Protein AF-A0A955BQY4-F1 (afdb_monomer)

pLDDT: mean 81.18, std 17.74, range [41.91, 97.94]

Structure (mmCIF, N/CA/C/O backbone):
data_AF-A0A955BQY4-F1
#
_entry.id   AF-A0A955BQY4-F1
#
loop_
_atom_site.group_PDB
_atom_site.id
_atom_site.type_symbol
_atom_site.label_atom_id
_atom_site.label_alt_id
_atom_site.label_comp_id
_atom_site.label_asym_id
_atom_site.label_entity_id
_atom_site.label_seq_id
_atom_site.pdbx_PDB_ins_code
_atom_site.Cartn_x
_atom_site.Cartn_y
_atom_site.Cartn_z
_atom_site.occupancy
_atom_site.B_iso_or_equiv
_atom_site.auth_seq_id
_atom_site.auth_comp_id
_atom_site.auth_asym_id
_atom_site.auth_atom_id
_atom_site.pdbx_PDB_model_num
ATOM 1 N N . MET A 1 1 ? 22.988 76.408 -26.290 1.00 41.91 1 MET A N 1
ATOM 2 C CA . MET A 1 1 ? 21.843 75.694 -26.905 1.00 41.91 1 MET A CA 1
ATOM 3 C C . MET A 1 1 ? 22.416 74.445 -27.553 1.00 41.91 1 MET A C 1
ATOM 5 O O . MET A 1 1 ? 23.375 74.587 -28.284 1.00 41.91 1 MET A O 1
ATOM 9 N N . ALA A 1 2 ? 21.993 73.220 -27.299 1.00 52.94 2 ALA A N 1
ATOM 10 C CA . ALA A 1 2 ? 20.964 72.707 -26.421 1.00 52.94 2 ALA A CA 1
ATOM 11 C C . ALA A 1 2 ? 21.427 71.316 -25.956 1.00 52.94 2 ALA A C 1
ATOM 13 O O . ALA A 1 2 ? 21.995 70.542 -26.720 1.00 52.94 2 ALA A O 1
ATOM 14 N N . ASN A 1 3 ? 21.209 71.066 -24.673 1.00 47.75 3 ASN A N 1
ATOM 15 C CA . ASN A 1 3 ? 21.192 69.761 -24.041 1.00 47.75 3 ASN A CA 1
ATOM 16 C C . ASN A 1 3 ? 20.027 68.962 -24.641 1.00 47.75 3 ASN A C 1
ATOM 18 O O . ASN A 1 3 ? 18.906 69.458 -24.582 1.00 47.75 3 ASN A O 1
ATOM 22 N N . ASP A 1 4 ? 20.254 67.758 -25.167 1.00 52.81 4 ASP A N 1
ATOM 23 C CA . ASP A 1 4 ? 19.172 66.775 -25.244 1.00 52.81 4 ASP A CA 1
ATOM 24 C C . ASP A 1 4 ? 19.704 65.339 -25.131 1.00 52.81 4 ASP A C 1
ATOM 26 O O . ASP A 1 4 ? 20.308 64.766 -26.031 1.00 52.81 4 ASP A O 1
ATOM 30 N N . LYS A 1 5 ? 19.462 64.809 -23.931 1.00 58.53 5 LYS A N 1
ATOM 31 C CA . LYS A 1 5 ? 19.049 63.438 -23.624 1.00 58.53 5 LYS A CA 1
ATOM 32 C C . LYS A 1 5 ? 19.952 62.289 -24.068 1.00 58.53 5 LYS A C 1
ATOM 34 O O . LYS A 1 5 ? 19.825 61.698 -25.134 1.00 58.53 5 LYS A O 1
ATOM 39 N N . GLN A 1 6 ? 20.674 61.800 -23.060 1.00 60.78 6 GLN A N 1
ATOM 40 C CA . GLN A 1 6 ? 20.821 60.364 -22.824 1.00 60.78 6 GLN A CA 1
ATOM 41 C C . GLN A 1 6 ? 19.506 59.609 -23.097 1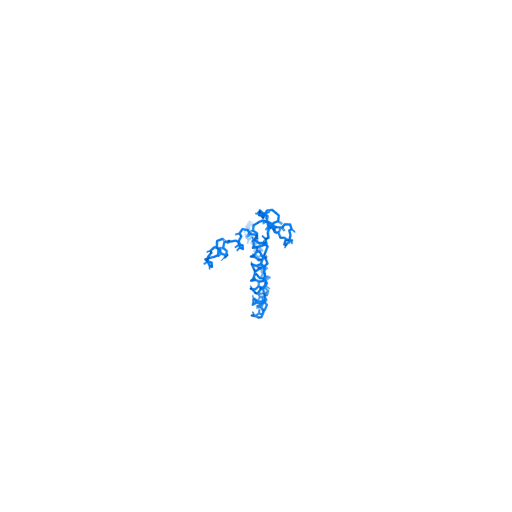.00 60.78 6 GLN A C 1
ATOM 43 O O . GLN A 1 6 ? 18.457 60.003 -22.573 1.00 60.78 6 GLN A O 1
ATOM 48 N N . PRO A 1 7 ? 19.573 58.420 -23.710 1.00 52.38 7 PRO A N 1
ATOM 49 C CA . PRO A 1 7 ? 18.616 57.375 -23.428 1.00 52.38 7 PRO A CA 1
ATOM 50 C C . PRO A 1 7 ? 19.274 56.255 -22.617 1.00 52.38 7 PRO A C 1
ATOM 52 O O . PRO A 1 7 ? 20.032 55.432 -23.109 1.00 52.38 7 PRO A O 1
ATOM 55 N N . LYS A 1 8 ? 18.900 56.263 -21.336 1.00 54.66 8 LYS A N 1
ATOM 56 C CA . LYS A 1 8 ? 18.432 55.119 -20.545 1.00 54.66 8 LYS A CA 1
ATOM 57 C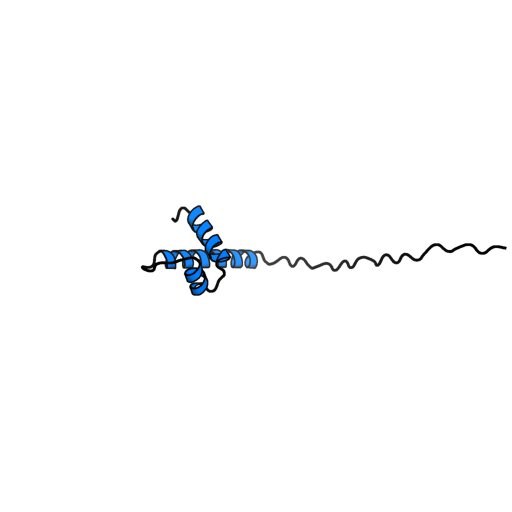 C . LYS A 1 8 ? 19.349 53.895 -20.443 1.00 54.66 8 LYS A C 1
ATOM 59 O O . LYS A 1 8 ? 19.301 52.965 -21.239 1.00 54.66 8 LYS A O 1
ATOM 64 N N . LYS A 1 9 ? 19.985 53.823 -19.266 1.00 54.00 9 LYS A N 1
ATOM 65 C CA . LYS A 1 9 ? 20.157 52.585 -18.497 1.00 54.00 9 LYS A CA 1
ATOM 66 C C . LYS A 1 9 ? 18.911 51.703 -18.637 1.00 54.00 9 LYS A C 1
ATOM 68 O O . LYS A 1 9 ? 17.861 52.017 -18.079 1.00 54.00 9 LYS A O 1
ATOM 73 N N . GLN A 1 10 ? 19.055 50.571 -19.306 1.00 55.06 10 GLN A N 1
ATOM 74 C CA . GLN A 1 10 ? 18.279 49.387 -18.979 1.00 55.06 10 GLN A CA 1
ATOM 75 C C . GLN A 1 10 ? 19.274 48.308 -18.599 1.00 55.06 10 GLN A C 1
ATOM 77 O O . GLN A 1 10 ? 19.816 47.589 -19.430 1.00 55.06 10 GLN A O 1
ATOM 82 N N . ALA A 1 11 ? 19.516 48.256 -17.292 1.00 57.00 11 ALA A N 1
ATOM 83 C CA . ALA A 1 11 ? 19.981 47.067 -16.618 1.00 57.00 11 ALA A CA 1
ATOM 84 C C . ALA A 1 11 ? 18.994 45.939 -16.941 1.00 57.00 11 ALA A C 1
ATOM 86 O O . ALA A 1 11 ? 17.969 45.779 -16.282 1.00 57.00 11 ALA A O 1
ATOM 87 N N . ARG A 1 12 ? 19.276 45.171 -17.989 1.00 44.25 12 ARG A N 1
ATOM 88 C CA . ARG A 1 12 ? 18.818 43.792 -18.029 1.00 44.25 12 ARG A CA 1
ATOM 89 C C . ARG A 1 12 ? 19.852 43.032 -17.235 1.00 44.25 12 ARG A C 1
ATOM 91 O O . ARG A 1 12 ? 20.929 42.751 -17.744 1.00 44.25 12 ARG A O 1
ATOM 98 N N . GLY A 1 13 ? 19.530 42.820 -15.959 1.00 47.16 13 GLY A N 1
ATOM 99 C CA . GLY A 1 13 ? 20.237 41.858 -15.136 1.00 47.16 13 GLY A CA 1
ATOM 100 C C . GLY A 1 13 ? 20.417 40.605 -15.972 1.00 47.16 13 GLY A C 1
ATOM 101 O O . GLY A 1 13 ? 19.438 40.057 -16.488 1.00 47.16 13 GLY A O 1
ATOM 102 N N . GLU A 1 14 ? 21.675 40.240 -16.190 1.00 49.28 14 GLU A N 1
ATOM 103 C CA . GLU A 1 14 ? 22.008 38.942 -16.734 1.00 49.28 14 GLU A CA 1
ATOM 104 C C . GLU A 1 14 ? 21.256 37.935 -15.885 1.00 49.28 14 GLU A C 1
ATOM 106 O O . GLU A 1 14 ? 21.334 37.937 -14.652 1.00 49.28 14 GLU A O 1
ATOM 111 N N . ALA A 1 15 ? 20.396 37.197 -16.580 1.00 55.00 15 ALA A N 1
ATOM 112 C CA . ALA A 1 15 ? 19.526 36.203 -16.018 1.00 55.00 15 ALA A CA 1
ATOM 113 C C . ALA A 1 15 ? 20.310 35.403 -14.984 1.00 55.00 15 ALA A C 1
ATOM 115 O O . ALA A 1 15 ? 21.403 34.908 -15.267 1.00 55.00 15 ALA A O 1
ATOM 116 N N . SER A 1 16 ? 19.733 35.268 -13.796 1.00 55.28 16 SER A N 1
ATOM 117 C CA . SER A 1 16 ? 20.090 34.224 -12.858 1.00 55.28 16 SER A CA 1
ATOM 118 C C . SER A 1 16 ? 19.870 32.877 -13.549 1.00 55.28 16 SER A C 1
ATOM 120 O O . SER A 1 16 ? 18.880 32.182 -13.336 1.00 55.28 16 SER A O 1
ATOM 122 N N . ALA A 1 17 ? 20.835 32.475 -14.373 1.00 57.22 17 ALA A N 1
ATOM 123 C CA . ALA A 1 17 ? 21.078 31.104 -14.762 1.00 57.22 17 ALA A CA 1
ATOM 124 C C . ALA A 1 17 ? 21.641 30.395 -13.526 1.00 57.22 17 ALA A C 1
ATOM 126 O O . ALA A 1 17 ? 22.773 29.913 -13.500 1.00 57.22 17 ALA A O 1
ATOM 127 N N . GLY A 1 18 ? 20.824 30.346 -12.471 1.00 50.66 18 GLY A N 1
ATOM 128 C CA . GLY A 1 18 ? 20.905 29.314 -11.464 1.00 50.66 18 GLY A CA 1
ATOM 129 C C . GLY A 1 18 ? 20.629 28.019 -12.201 1.00 50.66 18 GLY A C 1
ATOM 130 O O . GLY A 1 18 ? 19.491 27.577 -12.316 1.00 50.66 18 GLY A O 1
ATOM 131 N N . LYS A 1 19 ? 21.686 27.465 -12.791 1.00 59.88 19 LYS A N 1
ATOM 132 C CA . LYS A 1 19 ? 21.742 26.113 -13.307 1.00 59.88 19 LYS A CA 1
ATOM 133 C C . LYS A 1 19 ? 21.385 25.237 -12.122 1.00 59.88 19 LYS A C 1
ATOM 135 O O . LYS A 1 19 ? 22.258 24.911 -11.329 1.00 59.88 19 LYS A O 1
ATOM 140 N N . HIS A 1 20 ? 20.101 24.920 -11.949 1.00 59.59 20 HIS A N 1
ATOM 141 C CA . HIS A 1 20 ? 19.722 23.823 -11.082 1.00 59.59 20 HIS A CA 1
ATOM 142 C C . HIS A 1 20 ? 20.492 22.639 -11.650 1.00 59.59 20 HIS A C 1
ATOM 144 O O . HIS A 1 20 ? 20.243 22.278 -12.806 1.00 59.59 20 HIS A O 1
ATOM 150 N N . PRO A 1 21 ? 21.482 22.080 -10.933 1.00 60.03 21 PRO A N 1
ATOM 151 C CA . PRO A 1 21 ? 22.042 20.829 -11.376 1.00 60.03 21 PRO A CA 1
ATOM 152 C C . PRO A 1 21 ? 20.844 19.889 -11.370 1.00 60.03 21 PRO A C 1
ATOM 154 O O . PRO A 1 21 ? 20.277 19.601 -10.315 1.00 60.03 21 PRO A O 1
ATOM 157 N N . THR A 1 22 ? 20.384 19.487 -12.556 1.00 62.16 22 THR A N 1
ATOM 158 C CA . THR A 1 22 ? 19.454 18.378 -12.708 1.00 62.16 22 THR A CA 1
ATOM 159 C C . THR A 1 22 ? 20.244 17.171 -12.248 1.00 62.16 22 THR A C 1
ATOM 161 O O . THR A 1 22 ? 20.882 16.488 -13.051 1.00 62.16 22 THR A O 1
ATOM 164 N N . ALA A 1 23 ? 20.318 17.007 -10.925 1.00 63.44 23 ALA A N 1
ATOM 165 C CA . ALA A 1 23 ? 20.980 15.910 -10.269 1.00 63.44 23 ALA A CA 1
ATOM 166 C C . ALA A 1 23 ? 20.321 14.683 -10.868 1.00 63.44 23 ALA A C 1
ATOM 168 O O . ALA A 1 23 ? 19.139 14.410 -10.633 1.00 63.44 23 ALA A O 1
ATOM 169 N N . THR A 1 24 ? 21.056 14.033 -11.764 1.00 68.81 24 THR A N 1
ATOM 170 C CA . THR A 1 24 ? 20.610 12.826 -12.428 1.00 68.81 24 THR A CA 1
ATOM 171 C C . THR A 1 24 ? 20.564 11.801 -11.316 1.00 68.81 24 THR A C 1
ATOM 173 O O . THR A 1 24 ? 21.580 11.204 -10.976 1.00 68.81 24 THR A O 1
ATOM 176 N N . ARG A 1 25 ? 19.404 11.701 -10.652 1.00 71.50 25 ARG A N 1
ATOM 177 C CA . ARG A 1 25 ? 19.156 10.684 -9.631 1.00 71.50 25 ARG A CA 1
ATOM 178 C C . ARG A 1 25 ? 19.566 9.356 -10.244 1.00 71.50 25 ARG A C 1
ATOM 180 O O . ARG A 1 25 ? 19.200 9.086 -11.395 1.00 71.50 25 ARG A O 1
ATOM 187 N N . SER A 1 26 ? 20.351 8.589 -9.496 1.00 83.00 26 SER A N 1
ATOM 188 C CA . SER A 1 26 ? 20.894 7.327 -9.978 1.00 83.00 26 SER A CA 1
ATOM 189 C C . SER A 1 26 ? 19.745 6.448 -10.467 1.00 83.00 26 SER A C 1
ATOM 191 O O . SER A 1 26 ? 18.659 6.450 -9.881 1.00 83.00 26 SER A O 1
ATOM 193 N N . ASP A 1 27 ? 19.957 5.696 -11.548 1.00 82.06 27 ASP A N 1
ATOM 194 C CA . ASP A 1 27 ? 18.952 4.747 -12.041 1.00 82.06 27 ASP A CA 1
ATOM 195 C C . ASP A 1 27 ? 18.512 3.777 -10.934 1.00 82.06 27 ASP A C 1
ATOM 197 O O . ASP A 1 27 ? 17.338 3.423 -10.819 1.00 82.06 27 ASP A O 1
ATOM 201 N N . ARG A 1 28 ? 19.452 3.462 -10.036 1.00 84.56 28 ARG A N 1
ATOM 202 C CA . ARG A 1 28 ? 19.212 2.724 -8.801 1.00 84.56 28 ARG A CA 1
ATOM 203 C C . ARG A 1 28 ? 18.122 3.367 -7.944 1.00 84.56 28 ARG A C 1
ATOM 205 O O . ARG A 1 28 ? 17.178 2.681 -7.581 1.00 84.56 28 ARG A O 1
ATOM 212 N N . ASP A 1 29 ? 18.199 4.668 -7.674 1.00 85.38 29 ASP A N 1
ATOM 213 C CA . ASP A 1 29 ? 17.235 5.375 -6.817 1.00 85.38 29 ASP A CA 1
ATOM 214 C C . ASP A 1 29 ? 15.841 5.410 -7.448 1.00 85.38 29 ASP A C 1
ATOM 216 O O . ASP A 1 29 ? 14.828 5.301 -6.752 1.00 85.38 29 ASP A O 1
ATOM 220 N N . ARG A 1 30 ? 15.771 5.540 -8.782 1.00 82.81 30 ARG A N 1
ATOM 221 C CA . ARG A 1 30 ? 14.498 5.446 -9.513 1.00 82.81 30 ARG A CA 1
ATOM 222 C C . ARG A 1 30 ? 13.868 4.070 -9.335 1.00 82.81 30 ARG A C 1
ATOM 224 O O . ARG A 1 30 ? 12.681 3.992 -9.022 1.00 82.81 30 ARG A O 1
ATOM 231 N N . ARG A 1 31 ? 14.665 3.007 -9.473 1.00 85.94 31 ARG A N 1
ATOM 232 C CA . ARG A 1 31 ? 14.206 1.629 -9.265 1.00 85.94 31 ARG A CA 1
ATOM 233 C C . ARG A 1 31 ? 13.794 1.389 -7.823 1.00 85.94 31 ARG A C 1
ATOM 235 O O . ARG A 1 31 ? 12.734 0.819 -7.615 1.00 85.94 31 ARG A O 1
ATOM 242 N N . VAL A 1 32 ? 14.573 1.832 -6.838 1.00 87.62 32 VAL A N 1
ATOM 243 C CA . VAL A 1 32 ? 14.237 1.662 -5.413 1.00 87.62 32 VAL A CA 1
ATOM 244 C C . VAL A 1 32 ? 12.868 2.270 -5.116 1.00 87.62 32 VAL A C 1
ATOM 246 O O . VAL A 1 32 ? 11.988 1.576 -4.619 1.00 87.62 32 VAL A O 1
ATOM 249 N N . ARG A 1 33 ? 12.615 3.506 -5.562 1.00 84.38 33 ARG A N 1
ATOM 250 C CA . ARG A 1 33 ? 11.294 4.128 -5.377 1.00 84.38 33 ARG A CA 1
ATOM 251 C C . ARG A 1 33 ? 10.162 3.406 -6.106 1.00 84.38 33 ARG A C 1
ATOM 253 O O . ARG A 1 33 ? 9.023 3.437 -5.646 1.00 84.38 33 ARG A O 1
ATOM 260 N N . GLN A 1 34 ? 10.450 2.776 -7.243 1.00 84.50 34 GLN A N 1
ATOM 261 C CA . GLN A 1 34 ? 9.472 1.937 -7.930 1.00 84.50 34 GLN A CA 1
ATOM 262 C C . GLN A 1 34 ? 9.153 0.668 -7.121 1.00 84.50 34 GLN A C 1
ATOM 264 O O . GLN A 1 34 ? 7.982 0.305 -7.024 1.00 84.50 34 GLN A O 1
ATOM 269 N N . HIS A 1 35 ? 10.154 0.039 -6.494 1.00 88.56 35 HIS A N 1
ATOM 270 C CA . HIS A 1 35 ? 9.957 -1.126 -5.622 1.00 88.56 35 HIS A CA 1
ATOM 271 C C . HIS A 1 35 ? 9.165 -0.771 -4.356 1.00 88.56 35 HIS A C 1
ATOM 273 O O . HIS A 1 35 ? 8.250 -1.512 -4.001 1.00 88.56 35 HIS A O 1
ATOM 279 N N . ASP A 1 36 ? 9.415 0.3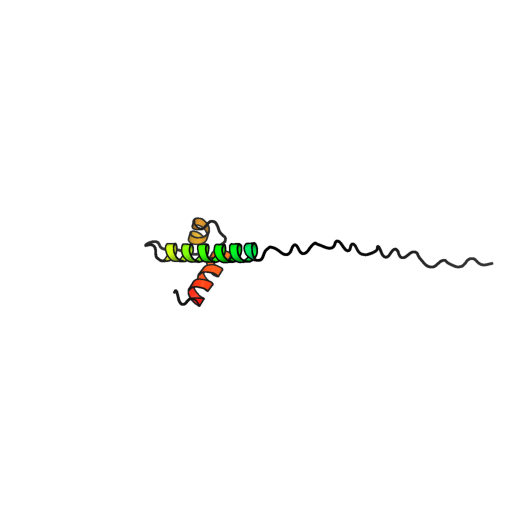91 -3.743 1.00 88.12 36 ASP A N 1
ATOM 280 C CA . ASP A 1 36 ? 8.661 0.857 -2.564 1.00 88.12 36 ASP A CA 1
ATOM 281 C C . ASP A 1 36 ? 7.155 0.976 -2.835 1.00 88.12 36 ASP A C 1
ATOM 283 O O . ASP A 1 36 ? 6.323 0.778 -1.947 1.00 88.12 36 ASP A O 1
ATOM 287 N N . ARG A 1 37 ? 6.771 1.311 -4.072 1.00 89.44 37 ARG A N 1
ATOM 288 C CA . ARG A 1 37 ? 5.360 1.323 -4.468 1.00 89.44 37 ARG A CA 1
ATOM 289 C C . ARG A 1 37 ? 4.783 -0.089 -4.532 1.00 89.44 37 ARG A C 1
ATOM 291 O O . ARG A 1 37 ? 3.678 -0.298 -4.047 1.00 89.44 37 ARG A O 1
ATOM 298 N N . ILE A 1 38 ? 5.511 -1.037 -5.121 1.00 92.94 38 ILE A N 1
ATOM 299 C CA . ILE A 1 38 ? 5.066 -2.435 -5.239 1.00 92.94 38 ILE A CA 1
ATOM 300 C C . ILE A 1 38 ? 4.868 -3.041 -3.848 1.00 92.94 38 ILE A C 1
ATOM 302 O O . ILE A 1 38 ? 3.825 -3.635 -3.591 1.00 92.94 38 ILE A O 1
ATOM 306 N N . ALA A 1 39 ? 5.818 -2.822 -2.935 1.00 94.25 39 ALA A N 1
ATOM 307 C CA . ALA A 1 39 ? 5.707 -3.278 -1.551 1.00 94.25 39 ALA A CA 1
ATOM 308 C C . ALA A 1 39 ? 4.421 -2.765 -0.875 1.00 94.25 39 ALA A C 1
ATOM 310 O O . ALA A 1 39 ? 3.714 -3.527 -0.220 1.00 94.25 39 ALA A O 1
ATOM 311 N N . ARG A 1 40 ? 4.063 -1.493 -1.095 1.00 92.44 40 ARG A N 1
ATOM 312 C CA . ARG A 1 40 ? 2.832 -0.905 -0.546 1.00 92.44 40 ARG A CA 1
ATOM 313 C C . ARG A 1 40 ? 1.563 -1.527 -1.129 1.00 92.44 40 ARG A C 1
ATOM 315 O O . ARG A 1 40 ? 0.656 -1.849 -0.372 1.00 92.44 40 ARG A O 1
ATOM 322 N N . VAL A 1 41 ? 1.521 -1.744 -2.446 1.00 95.19 41 VAL A N 1
ATOM 323 C CA . VAL A 1 41 ? 0.388 -2.402 -3.125 1.00 95.19 41 VAL A CA 1
ATOM 324 C C . VAL A 1 41 ? 0.168 -3.820 -2.583 1.00 95.19 41 VAL A C 1
ATOM 326 O O . VAL A 1 41 ? -0.971 -4.217 -2.347 1.00 95.19 41 VAL A O 1
ATOM 329 N N . LEU A 1 42 ? 1.244 -4.568 -2.319 1.00 95.38 42 LEU A N 1
ATOM 330 C CA . LEU A 1 42 ? 1.151 -5.898 -1.707 1.00 95.38 42 LEU A CA 1
ATOM 331 C C . LEU A 1 42 ? 0.602 -5.843 -0.274 1.00 95.38 42 LEU A C 1
ATOM 333 O O . LEU A 1 42 ? -0.203 -6.691 0.103 1.00 95.38 42 LEU A O 1
ATOM 337 N N . ASN A 1 43 ? 0.975 -4.832 0.513 1.00 95.56 43 ASN A N 1
ATOM 338 C CA . ASN A 1 43 ? 0.416 -4.651 1.854 1.00 95.56 43 ASN A CA 1
ATOM 339 C C . ASN A 1 43 ? -1.082 -4.316 1.814 1.00 95.56 43 ASN A C 1
ATOM 341 O O . ASN A 1 43 ? -1.844 -4.903 2.579 1.00 95.56 43 ASN A O 1
ATOM 345 N N . VAL A 1 44 ? -1.520 -3.444 0.893 1.00 95.12 44 VAL A N 1
ATOM 346 C CA . VAL A 1 44 ? -2.954 -3.174 0.659 1.00 95.12 44 VAL A CA 1
ATOM 347 C C . VAL A 1 44 ? -3.699 -4.476 0.360 1.00 95.12 44 VAL A C 1
ATOM 349 O O . VAL A 1 44 ? -4.731 -4.750 0.970 1.00 95.12 44 VAL A O 1
ATOM 352 N N . LEU A 1 45 ? -3.153 -5.302 -0.535 1.00 94.88 45 LEU A N 1
ATOM 353 C CA . LEU A 1 45 ? -3.747 -6.583 -0.907 1.00 94.88 45 LEU A CA 1
ATOM 354 C C . LEU A 1 45 ? -3.886 -7.534 0.292 1.00 94.88 45 LEU A C 1
ATOM 356 O O . LEU A 1 45 ? -4.955 -8.108 0.498 1.00 94.88 45 LEU A O 1
ATOM 360 N N . ASN A 1 46 ? -2.834 -7.669 1.102 1.00 95.00 46 ASN A N 1
ATOM 361 C CA . ASN A 1 46 ? -2.850 -8.511 2.301 1.00 95.00 46 ASN A CA 1
ATOM 362 C C . ASN A 1 46 ? -3.906 -8.052 3.315 1.00 95.00 46 ASN A C 1
ATOM 364 O O . ASN A 1 46 ? -4.599 -8.886 3.901 1.00 95.00 46 ASN A O 1
ATOM 368 N N . LEU A 1 47 ? -4.056 -6.736 3.505 1.00 94.50 47 LEU A N 1
ATOM 369 C CA . LEU A 1 47 ? -5.091 -6.188 4.380 1.00 94.50 47 LEU A CA 1
ATOM 370 C C . LEU A 1 47 ? -6.484 -6.521 3.843 1.00 94.50 47 LEU A C 1
ATOM 372 O O . LEU A 1 47 ? -7.287 -7.083 4.579 1.00 94.50 47 LEU A O 1
ATOM 376 N N . ILE A 1 48 ? -6.765 -6.280 2.563 1.00 92.81 48 ILE A N 1
ATOM 377 C CA . ILE A 1 48 ? -8.094 -6.543 1.979 1.00 92.81 48 ILE A CA 1
ATOM 378 C C . ILE A 1 48 ? -8.471 -8.031 2.039 1.00 92.81 48 ILE A C 1
ATOM 380 O O . ILE A 1 48 ? -9.630 -8.353 2.284 1.00 92.81 48 ILE A O 1
ATOM 384 N N . GLN A 1 49 ? -7.504 -8.936 1.867 1.00 92.44 49 GLN A N 1
ATOM 385 C CA . GLN A 1 49 ? -7.736 -10.382 1.980 1.00 92.44 49 GLN A CA 1
ATOM 386 C C . GLN A 1 49 ? -7.868 -10.878 3.429 1.00 92.44 49 GLN A C 1
ATOM 388 O O . GLN A 1 49 ? -8.309 -12.007 3.664 1.00 92.44 49 GLN A O 1
ATOM 393 N N . SER A 1 50 ? -7.483 -10.067 4.418 1.00 91.94 50 SER A N 1
ATOM 394 C CA . SER A 1 50 ? -7.699 -10.403 5.826 1.00 91.94 50 SER A CA 1
ATOM 395 C C . SER A 1 50 ? -9.198 -10.425 6.162 1.00 91.94 50 SER A C 1
ATOM 397 O O . SER A 1 50 ? -10.026 -9.851 5.464 1.00 91.94 50 SER A O 1
ATOM 399 N N . ARG A 1 51 ? -9.583 -11.064 7.275 1.00 82.69 51 ARG A N 1
ATOM 400 C CA . ARG A 1 51 ? -11.000 -11.212 7.681 1.00 82.69 51 ARG A CA 1
ATOM 401 C C . ARG A 1 51 ? -11.692 -9.891 8.091 1.00 82.69 51 ARG A C 1
ATOM 403 O O . ARG A 1 51 ? -12.815 -9.931 8.593 1.00 82.69 51 ARG A O 1
ATOM 410 N N . GLY A 1 52 ? -11.031 -8.744 7.933 1.00 83.94 52 GLY A N 1
ATOM 411 C CA . GLY A 1 52 ? -11.534 -7.421 8.302 1.00 83.94 52 GLY A CA 1
ATOM 412 C C . GLY A 1 52 ? -12.353 -6.747 7.198 1.00 83.94 52 GLY A C 1
ATOM 413 O O . GLY A 1 52 ? -12.172 -7.006 6.012 1.00 83.94 52 GLY A O 1
ATOM 414 N N . ARG A 1 53 ? -13.253 -5.835 7.588 1.00 88.62 53 ARG A N 1
ATOM 415 C CA . ARG A 1 53 ? -13.900 -4.905 6.651 1.00 88.62 53 ARG A CA 1
ATOM 416 C C . ARG A 1 53 ? -13.043 -3.655 6.529 1.00 88.62 53 ARG A C 1
ATOM 418 O O . ARG A 1 53 ? -12.932 -2.898 7.488 1.00 88.62 53 ARG A O 1
ATOM 425 N N . TRP A 1 54 ? -12.489 -3.431 5.347 1.00 95.06 54 TRP A N 1
ATOM 426 C CA . TRP A 1 54 ? -11.619 -2.294 5.076 1.00 95.06 54 TRP A CA 1
ATOM 427 C C . TRP A 1 54 ? -12.340 -1.217 4.274 1.00 95.06 54 TRP A C 1
ATOM 429 O O . TRP A 1 54 ? -13.086 -1.503 3.340 1.00 95.06 54 TRP A O 1
ATOM 439 N N . ASN A 1 55 ? -12.098 0.039 4.638 1.00 95.38 55 ASN A N 1
ATOM 440 C CA . ASN A 1 55 ? -12.439 1.203 3.828 1.00 95.38 55 ASN A CA 1
ATOM 441 C C . ASN A 1 55 ? -11.163 2.021 3.562 1.00 95.38 55 ASN A C 1
ATOM 443 O O . ASN A 1 55 ? -10.126 1.785 4.184 1.00 95.38 55 ASN A O 1
ATOM 447 N N . ALA A 1 56 ? -11.227 2.981 2.637 1.00 95.75 56 ALA A N 1
ATOM 448 C CA . ALA A 1 56 ? -10.049 3.749 2.231 1.00 95.75 56 ALA A CA 1
ATOM 449 C C . ALA A 1 56 ? -9.404 4.541 3.381 1.00 95.75 56 ALA A C 1
ATOM 451 O O . ALA A 1 56 ? -8.190 4.726 3.378 1.00 95.75 56 ALA A O 1
ATOM 452 N N . GLN A 1 57 ? -10.194 4.998 4.358 1.00 96.81 57 GLN A N 1
ATOM 453 C CA . GLN A 1 57 ? -9.682 5.699 5.532 1.00 96.81 57 GLN A CA 1
ATOM 454 C C . GLN A 1 57 ? -8.930 4.744 6.466 1.00 96.81 57 GLN A C 1
ATOM 456 O O . GLN A 1 57 ? -7.788 5.023 6.804 1.00 96.81 57 GLN A O 1
ATOM 461 N N . ALA A 1 58 ? -9.525 3.601 6.807 1.00 96.50 58 ALA A N 1
ATOM 462 C CA . ALA A 1 58 ? -8.906 2.5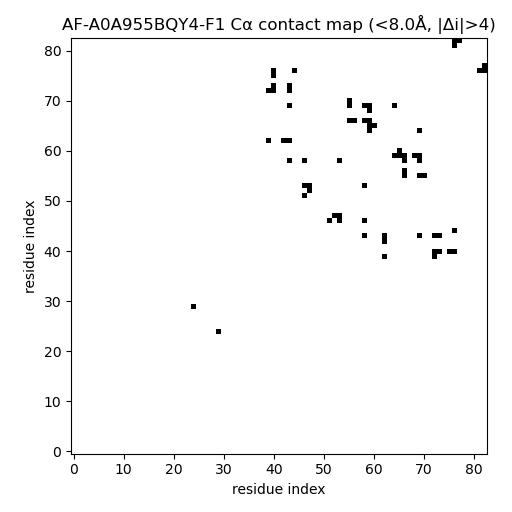97 7.670 1.00 96.50 58 ALA A CA 1
ATOM 463 C C . ALA A 1 58 ? -7.606 2.050 7.061 1.00 96.50 58 ALA A C 1
ATOM 465 O O . ALA A 1 58 ? -6.607 1.914 7.755 1.00 96.50 58 ALA A O 1
ATOM 466 N N . LEU A 1 59 ? -7.585 1.806 5.746 1.00 95.94 59 LEU A N 1
ATOM 467 C CA . LEU A 1 59 ? -6.361 1.417 5.036 1.00 95.94 59 LEU A CA 1
ATOM 468 C C . LEU A 1 59 ? -5.300 2.522 5.063 1.00 95.94 59 LEU A C 1
ATOM 470 O O . LEU A 1 59 ? -4.114 2.230 5.156 1.00 95.94 59 LEU A O 1
ATOM 474 N N . ALA A 1 60 ? -5.707 3.787 4.947 1.00 97.19 60 ALA A N 1
ATOM 475 C CA . ALA A 1 60 ? -4.785 4.916 4.977 1.00 97.19 60 ALA A CA 1
ATOM 476 C C . ALA A 1 60 ? -4.150 5.091 6.364 1.00 97.19 60 ALA A C 1
ATOM 478 O O . 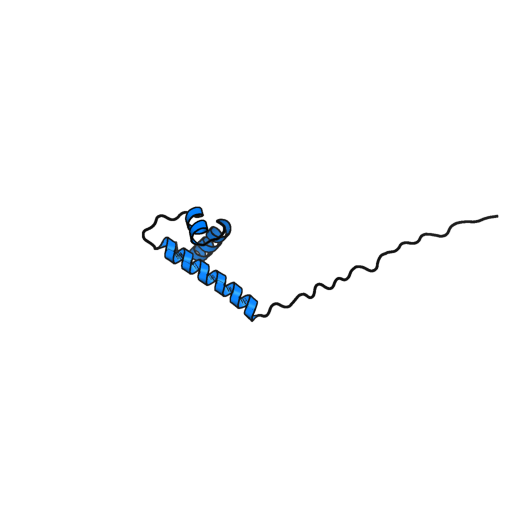ALA A 1 60 ? -2.954 5.355 6.446 1.00 97.19 60 ALA A O 1
ATOM 479 N N . GLU A 1 61 ? -4.937 4.905 7.424 1.00 96.62 61 GLU A N 1
ATOM 480 C CA . GLU A 1 61 ? -4.473 4.920 8.813 1.00 96.62 61 GLU A CA 1
ATOM 481 C C . GLU A 1 61 ? -3.516 3.749 9.086 1.00 96.62 61 GLU A C 1
ATOM 483 O O . GLU A 1 61 ? -2.394 3.984 9.525 1.00 96.62 61 GLU A O 1
ATOM 488 N N . GLU A 1 62 ? -3.905 2.521 8.731 1.00 95.44 62 GLU A N 1
ATOM 489 C CA . GLU A 1 62 ? -3.094 1.310 8.943 1.00 95.44 62 GLU A CA 1
ATOM 490 C C . GLU A 1 62 ? -1.769 1.332 8.160 1.00 95.44 62 GLU A C 1
ATOM 492 O O . GLU A 1 62 ? -0.737 0.877 8.642 1.00 95.44 62 GLU A O 1
ATOM 497 N N . LEU A 1 63 ? -1.779 1.870 6.936 1.00 94.81 63 LEU A N 1
ATOM 498 C CA . LEU A 1 63 ? -0.598 1.934 6.065 1.00 94.81 63 LEU A CA 1
ATOM 499 C C . LEU A 1 63 ? 0.179 3.251 6.181 1.00 94.81 63 LEU A C 1
ATOM 501 O O . LEU A 1 63 ? 1.064 3.502 5.354 1.00 94.81 63 LEU A O 1
ATOM 505 N N . GLU A 1 64 ? -0.180 4.105 7.144 1.00 96.12 64 GLU A N 1
ATOM 506 C CA . GLU A 1 64 ? 0.438 5.412 7.398 1.00 96.12 64 GLU A CA 1
ATOM 507 C C . GLU A 1 64 ? 0.581 6.262 6.122 1.00 96.12 64 GLU A C 1
ATOM 509 O O . GLU A 1 64 ? 1.638 6.809 5.785 1.00 96.12 64 GLU A O 1
ATOM 514 N N . CYS A 1 65 ? -0.496 6.349 5.344 1.00 95.81 65 CYS A N 1
ATOM 515 C CA . CYS A 1 65 ? -0.502 7.064 4.075 1.00 95.81 65 CYS A CA 1
ATOM 516 C C . CYS A 1 65 ? -1.775 7.895 3.878 1.00 95.81 65 CYS A C 1
ATOM 518 O O . CYS A 1 65 ? -2.641 7.987 4.738 1.00 95.81 65 CYS A O 1
ATOM 520 N N . SER A 1 66 ? -1.883 8.569 2.732 1.00 97.69 66 SER A N 1
ATOM 521 C CA . SER A 1 66 ? -3.093 9.323 2.390 1.00 97.69 66 SER A CA 1
ATOM 522 C C . SER A 1 66 ? -4.129 8.426 1.714 1.00 97.69 66 SER A C 1
ATOM 524 O O . SER A 1 66 ? -3.764 7.537 0.944 1.00 97.69 66 SER A O 1
ATOM 526 N N . GLN A 1 67 ? -5.421 8.740 1.860 1.00 97.94 67 GLN A N 1
ATOM 527 C CA . GLN A 1 67 ? -6.483 8.054 1.106 1.00 97.94 67 GLN A CA 1
ATOM 528 C C 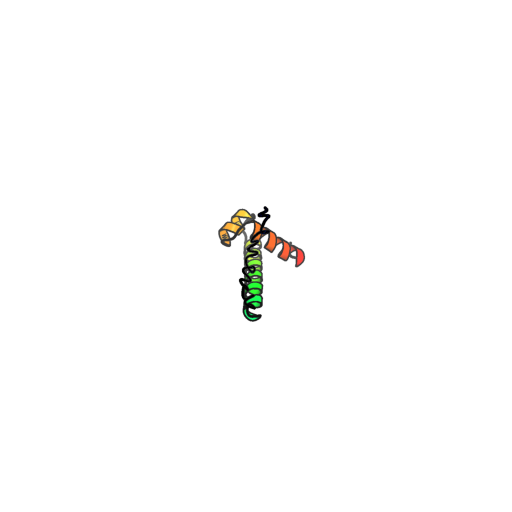. GLN A 1 67 ? -6.253 8.117 -0.414 1.00 97.94 67 GLN A C 1
ATOM 530 O O . GLN A 1 67 ? -6.526 7.158 -1.127 1.00 97.94 67 GLN A O 1
ATOM 535 N N . ARG A 1 68 ? -5.676 9.213 -0.934 1.00 97.38 68 ARG A N 1
ATOM 536 C CA . ARG A 1 68 ? -5.289 9.325 -2.353 1.00 97.38 68 ARG A CA 1
ATOM 537 C C . ARG A 1 68 ? -4.268 8.259 -2.759 1.00 97.38 68 ARG A C 1
ATOM 539 O O . ARG A 1 68 ? -4.324 7.772 -3.887 1.00 97.38 68 ARG A O 1
ATOM 546 N N . THR A 1 69 ? -3.326 7.933 -1.873 1.00 96.50 69 THR A N 1
ATOM 547 C CA . THR A 1 69 ? -2.354 6.855 -2.091 1.00 96.50 69 THR A CA 1
ATOM 548 C C . THR A 1 69 ? -3.068 5.510 -2.125 1.00 96.50 69 THR A C 1
ATOM 550 O O . THR A 1 69 ? -2.876 4.774 -3.085 1.00 96.50 69 THR A O 1
ATOM 553 N N . VAL A 1 70 ? -3.966 5.253 -1.167 1.00 96.69 70 VAL A N 1
ATOM 554 C CA . VAL A 1 70 ? -4.780 4.027 -1.134 1.00 96.69 70 VAL A CA 1
ATOM 555 C C . VAL A 1 70 ? -5.577 3.857 -2.425 1.00 96.69 70 VAL A C 1
ATOM 557 O O . VAL A 1 70 ? -5.450 2.830 -3.076 1.00 96.69 70 VAL A O 1
ATOM 560 N N . TYR A 1 71 ? -6.325 4.873 -2.869 1.00 96.75 71 TYR A N 1
ATOM 561 C CA . TYR A 1 71 ? -7.082 4.789 -4.125 1.00 96.75 71 TYR A CA 1
ATOM 562 C C . TYR A 1 71 ? -6.190 4.528 -5.340 1.00 96.75 71 TYR A C 1
ATOM 564 O O . TYR A 1 71 ? -6.568 3.775 -6.233 1.00 96.75 71 TYR A O 1
ATOM 572 N N . ARG A 1 72 ? -4.992 5.122 -5.380 1.00 95.44 72 ARG A N 1
ATOM 573 C CA . ARG A 1 72 ? -4.030 4.849 -6.454 1.00 95.44 72 ARG A CA 1
ATOM 574 C C . ARG A 1 72 ? -3.540 3.403 -6.420 1.00 95.44 72 ARG A C 1
ATOM 576 O O . ARG A 1 72 ? -3.309 2.845 -7.487 1.00 95.44 72 ARG A O 1
ATOM 583 N N . ASP A 1 73 ? -3.333 2.826 -5.245 1.00 95.75 73 ASP A N 1
ATOM 584 C CA . ASP A 1 73 ? -2.875 1.443 -5.105 1.00 95.75 73 ASP A CA 1
ATOM 585 C C . ASP A 1 73 ? -4.013 0.448 -5.391 1.00 95.75 73 ASP A C 1
ATOM 587 O O . ASP A 1 73 ? -3.782 -0.546 -6.072 1.00 95.75 73 ASP A O 1
ATOM 591 N N . LEU A 1 74 ? -5.254 0.772 -5.015 1.00 95.25 74 LEU A N 1
ATOM 592 C CA . LEU A 1 74 ? -6.454 0.030 -5.424 1.00 95.25 74 LEU A CA 1
ATOM 593 C C . LEU A 1 74 ? -6.614 0.005 -6.949 1.00 95.25 74 LEU A C 1
ATOM 595 O O . LEU A 1 74 ? -6.826 -1.060 -7.516 1.00 95.25 74 LEU A O 1
ATOM 599 N N . GLN A 1 75 ? -6.411 1.139 -7.631 1.00 95.62 75 GLN A N 1
ATOM 600 C CA . GLN A 1 75 ? -6.412 1.172 -9.099 1.00 95.62 75 GLN A CA 1
ATOM 601 C C . GLN A 1 75 ? -5.355 0.234 -9.698 1.00 95.62 75 GLN A C 1
ATOM 603 O O . GLN A 1 75 ? -5.590 -0.362 -10.740 1.00 95.62 75 GLN A O 1
ATOM 608 N N . VAL A 1 76 ? -4.184 0.075 -9.066 1.00 94.88 76 VAL A N 1
ATOM 609 C CA . VAL A 1 76 ? -3.163 -0.879 -9.546 1.00 94.88 76 VAL A CA 1
ATOM 610 C C . VAL A 1 76 ? -3.650 -2.308 -9.452 1.00 94.88 76 VAL A C 1
ATOM 612 O O . VAL A 1 76 ? -3.410 -3.075 -10.378 1.00 94.88 76 VAL A O 1
ATOM 615 N N . LEU A 1 77 ? -4.282 -2.656 -8.333 1.00 94.56 77 LEU A N 1
ATOM 616 C CA . LEU A 1 77 ? -4.843 -3.985 -8.126 1.00 94.56 77 LEU A CA 1
ATOM 617 C C . LEU A 1 77 ? -5.936 -4.266 -9.161 1.00 94.56 77 LEU A C 1
ATOM 619 O O . LEU A 1 77 ? -5.873 -5.292 -9.834 1.00 94.56 77 LEU A O 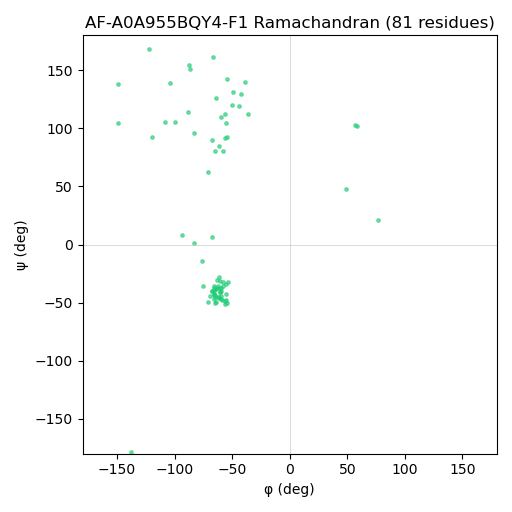1
ATOM 623 N N . GLU A 1 78 ? -6.825 -3.301 -9.398 1.00 94.69 78 GLU A N 1
ATOM 624 C CA . GLU A 1 78 ? -7.857 -3.382 -10.436 1.00 94.69 78 GLU A CA 1
ATOM 625 C C . GLU A 1 78 ? -7.244 -3.578 -11.835 1.00 94.69 78 GLU A C 1
ATOM 627 O O . GLU A 1 78 ? -7.617 -4.505 -12.554 1.00 94.69 78 GLU A O 1
ATOM 632 N N . PHE A 1 79 ? -6.227 -2.786 -12.203 1.00 94.81 79 PHE A N 1
ATOM 633 C CA . PHE A 1 79 ? -5.488 -2.966 -13.462 1.00 94.81 79 PHE A CA 1
ATOM 634 C C . PHE A 1 79 ? -4.780 -4.327 -13.560 1.00 94.81 79 PHE A C 1
ATOM 636 O O . PHE A 1 79 ? -4.572 -4.824 -14.667 1.00 94.81 79 PHE A O 1
ATOM 643 N N . ALA A 1 80 ? -4.399 -4.927 -12.430 1.00 93.25 80 ALA A N 1
ATOM 644 C CA . ALA A 1 80 ? -3.804 -6.260 -12.361 1.00 93.25 80 ALA A CA 1
ATOM 645 C C . ALA A 1 80 ? -4.850 -7.394 -12.361 1.00 93.25 80 ALA A C 1
ATOM 647 O O . ALA A 1 80 ? -4.469 -8.563 -12.288 1.00 93.25 80 ALA A O 1
ATOM 648 N N . GLY A 1 81 ? -6.146 -7.074 -12.454 1.00 94.00 81 GLY A N 1
ATOM 649 C CA . GLY A 1 81 ? -7.237 -8.051 -12.438 1.00 94.00 81 GLY A CA 1
ATOM 650 C C . GLY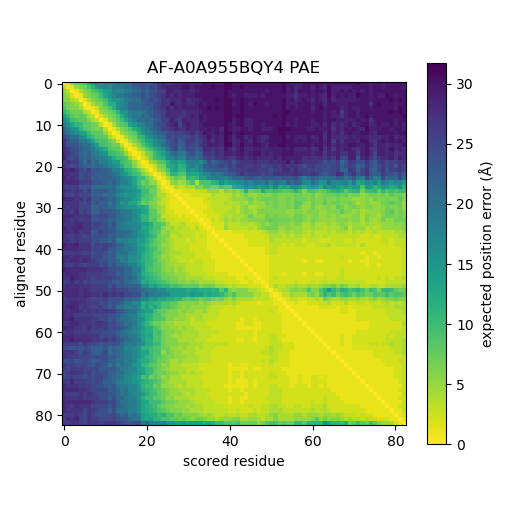 A 1 81 ? -7.553 -8.601 -11.047 1.00 94.00 81 GLY A C 1
ATOM 651 O O . GLY A 1 81 ? -8.130 -9.681 -10.942 1.00 94.00 81 GLY A O 1
ATOM 652 N N . VAL A 1 82 ? -7.158 -7.885 -9.991 1.00 87.88 82 VAL A N 1
ATOM 653 C CA . VAL A 1 82 ? -7.458 -8.222 -8.598 1.00 87.88 82 VAL A CA 1
ATOM 654 C C . VAL A 1 82 ? -8.637 -7.354 -8.131 1.00 87.88 82 VAL A C 1
ATOM 656 O O . VAL A 1 82 ? -8.438 -6.150 -7.950 1.00 87.88 82 VAL A O 1
ATOM 659 N N . PRO A 1 83 ? -9.848 -7.929 -7.994 1.00 71.25 83 PRO A N 1
ATOM 660 C CA . PRO A 1 83 ? -11.042 -7.213 -7.547 1.00 71.25 83 PRO A CA 1
ATOM 661 C C . PRO A 1 83 ? -11.097 -7.008 -6.026 1.00 71.25 83 PRO A C 1
ATOM 663 O O . PRO A 1 83 ? -10.483 -7.810 -5.283 1.00 71.25 83 PRO A O 1
#

Foldseek 3Di:
DDDDDDDDDDPPPPDPPPVPPPPPPPPVVVVVVVVVLVVLLVVLVVVVPPPDDDDLVNSCVVSVHDSVSVVVSVVVCVVVVND

Radius of gyration: 27.37 Å; Cα contacts (8 Å, |Δi|>4): 36; chains: 1; bounding box: 36×87×36 Å

Secondary structure (DSSP, 8-state):
--------------------------HHHHHHHHHHHHHHHHHHHHHHHSSS---HHHHHHHTTS-HHHHHHHHHHHHHTT--

Solvent-accessible surface area (backbone atoms only — not comparable to full-atom values): 5340 Å² total; per-residue (Å²): 138,78,91,79,76,86,84,73,92,73,85,71,71,77,72,85,77,73,74,70,76,78,72,75,71,50,70,64,58,58,49,50,58,53,49,58,50,52,56,50,41,52,50,53,51,55,52,63,74,39,100,60,91,77,49,57,62,60,51,10,63,77,67,74,51,49,46,71,54,42,54,55,38,50,51,51,36,49,76,70,73,46,129

Nearest PDB structures (foldseek):
  5duk-assembly1_B  TM=6.795E-01  e=4.048E-01  Thermoplasmatales archaeon SCGC AB-539-N05
  8h38-assembly1_B  TM=8.824E-01  e=1.919E+00  Homo sapiens
  6inw-assembly1_A  TM=6.880E-01  e=1.481E+00  Aspergillus flavus NRRL3357
  7clf-assembly1_B  TM=4.913E-01  e=1.388E+00  Serratia marcescens
  6ix7-assembly1_A  TM=4.965E-01  e=2.832E+00  Aspergillus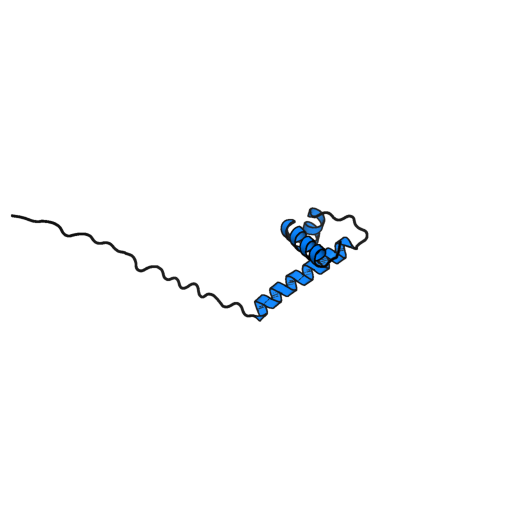 flavus NRRL3357

Mean predicted aligned error: 12.87 Å

Sequence (83 aa):
MANDKQPKKQARGEASAGKHPTATRSDRDRRVRQHDRIARVLNVLNLIQSRGRWNAQALAEELECSQRTVYRDLQVLEFAGVP